Protein AF-A0A2S9FS18-F1 (afdb_monomer_lite)

pLDDT: mean 95.85, std 4.51, range [68.5, 98.56]

Secondary structure (DSSP, 8-state):
-TTT-HHHHHHHHHH-----HHHHHHTTSSS----TT-HHHHHHHHHHHHHTS-HHHHHHHHHHHHHTTTS-HHHHHHHHHHHHHHHTTGGG-

Radius of gyration: 17.66 Å; chains: 1; bounding box: 47×23×43 Å

Sequence (93 aa):
PRLIGHSRAMDLILTGRAVEADEAYAIGLANRVVPSGEARQRRQLGCQFLGALPQQCLRSDRMSVLNQWGAAEAEAMDVEFGSLSRVAAESLE

Structure (mmCIF, N/CA/C/O backbone):
data_AF-A0A2S9FS18-F1
#
_entry.id   AF-A0A2S9FS18-F1
#
loop_
_atom_site.group_PDB
_atom_site.id
_atom_site.type_symbol
_atom_site.label_atom_id
_atom_site.label_alt_id
_atom_site.label_comp_id
_atom_site.label_asym_id
_atom_site.label_entity_id
_atom_site.label_seq_id
_atom_site.pdbx_PDB_ins_code
_atom_site.Cartn_x
_atom_site.Cartn_y
_atom_site.Cartn_z
_atom_site.occupancy
_atom_site.B_iso_or_equiv
_atom_site.auth_seq_id
_atom_site.auth_comp_id
_atom_site.auth_asym_id
_atom_site.auth_atom_id
_atom_site.pdbx_PDB_model_num
ATOM 1 N N . PRO A 1 1 ? -7.528 5.792 -5.616 1.00 88.50 1 PRO A N 1
ATOM 2 C CA . PRO A 1 1 ? -7.953 4.699 -6.534 1.00 88.50 1 PRO A CA 1
ATOM 3 C C . PRO A 1 1 ? -7.022 3.479 -6.560 1.00 88.50 1 PRO A C 1
ATOM 5 O O . PRO A 1 1 ? -7.510 2.372 -6.403 1.00 88.50 1 PRO A O 1
ATOM 8 N N . ARG A 1 2 ? -5.703 3.652 -6.739 1.00 96.75 2 ARG A N 1
ATOM 9 C CA . ARG A 1 2 ? -4.767 2.520 -6.922 1.00 96.75 2 ARG A CA 1
ATOM 10 C C . ARG A 1 2 ? -4.665 1.558 -5.724 1.00 96.75 2 ARG A C 1
ATOM 12 O O . ARG A 1 2 ? -4.333 0.403 -5.922 1.00 96.75 2 ARG A O 1
ATOM 19 N N . LEU A 1 3 ? -4.982 2.016 -4.509 1.00 96.81 3 LEU A N 1
ATOM 20 C CA . LEU A 1 3 ? -4.932 1.186 -3.295 1.00 96.81 3 LEU A CA 1
ATOM 21 C C . LEU A 1 3 ? -6.199 0.348 -3.067 1.00 96.81 3 LEU A C 1
ATOM 23 O O . LEU A 1 3 ? -6.102 -0.827 -2.748 1.00 96.81 3 LEU A O 1
ATOM 27 N N . ILE A 1 4 ? -7.382 0.945 -3.233 1.00 97.81 4 ILE A N 1
ATOM 28 C CA . ILE A 1 4 ? -8.674 0.333 -2.854 1.00 97.81 4 ILE A CA 1
ATOM 29 C C . ILE A 1 4 ? -9.612 0.098 -4.051 1.00 97.81 4 ILE A C 1
ATOM 31 O O . ILE A 1 4 ? -10.797 -0.188 -3.883 1.00 97.81 4 ILE A O 1
ATOM 35 N N . GLY A 1 5 ? -9.096 0.259 -5.272 1.00 98.06 5 GLY A N 1
ATOM 36 C CA . GLY A 1 5 ? -9.870 0.239 -6.513 1.00 98.06 5 GLY A CA 1
ATOM 37 C C . GLY A 1 5 ? -10.583 1.563 -6.815 1.00 98.06 5 GLY A C 1
ATOM 38 O O . GLY A 1 5 ? -10.743 2.436 -5.959 1.00 98.06 5 GLY A O 1
ATOM 39 N N . HIS A 1 6 ? -11.001 1.737 -8.073 1.00 98.25 6 HIS A N 1
ATOM 40 C CA . HIS A 1 6 ? -11.654 2.968 -8.529 1.00 98.25 6 HIS A CA 1
ATOM 41 C C . HIS A 1 6 ? -13.045 3.161 -7.907 1.00 98.25 6 HIS A C 1
ATOM 43 O O . HIS A 1 6 ? -13.347 4.253 -7.445 1.00 98.25 6 HIS A O 1
ATOM 49 N N . SER A 1 7 ? -13.851 2.096 -7.828 1.00 98.38 7 SER A N 1
ATOM 50 C CA . SER A 1 7 ? -15.223 2.145 -7.298 1.00 98.38 7 SER A CA 1
ATOM 51 C C . SER A 1 7 ? -15.279 2.642 -5.848 1.00 98.38 7 SER A C 1
ATOM 53 O O . SER A 1 7 ? -15.897 3.669 -5.582 1.00 98.38 7 SER A O 1
ATOM 55 N N . ARG A 1 8 ? -14.569 1.981 -4.924 1.00 98.19 8 ARG A N 1
ATOM 56 C CA . ARG A 1 8 ? -14.546 2.385 -3.507 1.00 98.19 8 ARG A CA 1
ATOM 57 C C . ARG A 1 8 ? -13.910 3.756 -3.311 1.00 98.19 8 ARG A C 1
ATOM 59 O O . ARG A 1 8 ? -14.383 4.542 -2.504 1.00 98.19 8 ARG A O 1
ATOM 66 N N . ALA A 1 9 ? -12.858 4.072 -4.070 1.00 98.25 9 ALA A N 1
ATOM 67 C CA . ALA A 1 9 ? -12.270 5.406 -4.018 1.00 98.25 9 ALA A CA 1
ATOM 68 C C . ALA A 1 9 ? -13.270 6.493 -4.436 1.00 98.25 9 ALA A C 1
ATOM 70 O O . ALA A 1 9 ? -13.291 7.548 -3.814 1.00 98.25 9 ALA A O 1
ATOM 71 N N . MET A 1 10 ? -14.091 6.241 -5.458 1.00 98.50 10 MET A N 1
ATOM 72 C CA . MET A 1 10 ? -15.099 7.194 -5.918 1.00 98.50 10 MET A CA 1
ATOM 73 C C . MET A 1 10 ? -16.195 7.414 -4.868 1.00 98.50 10 MET A C 1
ATOM 75 O O . MET A 1 10 ? -16.536 8.562 -4.604 1.00 98.50 10 MET A O 1
ATOM 79 N N . ASP A 1 11 ? -16.684 6.346 -4.227 1.00 98.38 11 ASP A N 1
ATOM 80 C CA . ASP A 1 11 ? -17.642 6.439 -3.112 1.00 98.38 11 ASP A CA 1
ATOM 81 C C . ASP A 1 11 ? -17.128 7.374 -2.005 1.00 98.38 11 ASP A C 1
ATOM 83 O O . ASP A 1 11 ? -17.781 8.359 -1.660 1.00 98.38 11 ASP A O 1
ATOM 87 N N . LEU A 1 12 ? -15.908 7.136 -1.513 1.00 98.12 12 LEU A N 1
ATOM 88 C CA . LEU A 1 12 ? -15.323 7.950 -0.443 1.00 98.12 12 LEU A CA 1
ATOM 89 C C . LEU A 1 12 ? -15.067 9.405 -0.861 1.00 98.12 12 LEU A C 1
ATOM 91 O O . LEU A 1 12 ? -15.324 10.317 -0.079 1.00 98.12 12 LEU A O 1
ATOM 95 N N . ILE A 1 13 ? -14.575 9.637 -2.084 1.00 98.31 13 ILE A N 1
ATOM 96 C CA . ILE A 1 13 ? -14.271 10.988 -2.585 1.00 98.31 13 ILE A CA 1
ATOM 97 C C . ILE A 1 13 ? -15.548 11.815 -2.764 1.00 98.31 13 ILE A C 1
ATOM 99 O O . ILE A 1 13 ? -15.559 12.991 -2.411 1.00 98.31 13 ILE A O 1
ATOM 103 N N . LEU A 1 14 ? -16.606 11.223 -3.325 1.00 98.56 14 LEU A N 1
ATOM 104 C CA . LEU A 1 14 ? -17.834 11.952 -3.644 1.00 98.56 14 LEU A CA 1
ATOM 105 C C . LEU A 1 14 ? -18.726 12.172 -2.420 1.00 98.56 14 LEU A C 1
ATOM 107 O O . LEU A 1 14 ? -19.380 13.208 -2.333 1.00 98.56 14 LEU A O 1
ATOM 111 N N . THR A 1 15 ? -18.772 11.214 -1.491 1.00 98.38 15 THR A N 1
ATOM 112 C CA . THR A 1 15 ? -19.656 11.302 -0.317 1.00 98.38 15 THR A CA 1
ATOM 113 C C . THR A 1 15 ? -18.994 11.971 0.884 1.00 98.38 15 THR A C 1
ATOM 115 O O . THR A 1 15 ? -19.697 12.521 1.729 1.00 98.38 15 THR A O 1
ATOM 118 N N . GLY A 1 16 ? -17.661 11.911 0.997 1.00 97.81 16 GLY A N 1
ATOM 119 C CA . GLY A 1 16 ? -16.932 12.401 2.170 1.00 97.81 16 GLY A CA 1
ATOM 120 C C . GLY A 1 16 ? -17.310 11.690 3.475 1.00 97.81 16 GLY A C 1
ATOM 121 O O . GLY A 1 16 ? -17.064 12.230 4.554 1.00 97.81 16 GLY A O 1
ATOM 122 N N . ARG A 1 17 ? -17.943 10.512 3.399 1.00 98.38 17 ARG A N 1
ATOM 123 C CA . ARG A 1 17 ? -18.406 9.782 4.583 1.00 98.38 17 ARG A CA 1
ATOM 124 C C . ARG A 1 17 ? -17.239 9.322 5.456 1.00 98.38 17 ARG A C 1
ATOM 126 O O . ARG A 1 17 ? -16.141 9.054 4.966 1.00 98.38 17 ARG A O 1
ATOM 133 N N . ALA A 1 18 ? -17.511 9.161 6.747 1.00 98.19 18 ALA A N 1
ATOM 134 C CA . ALA A 1 18 ? -16.583 8.495 7.650 1.00 98.19 18 ALA A CA 1
ATOM 135 C C . ALA A 1 18 ? -16.412 7.014 7.264 1.00 98.19 18 ALA A C 1
ATOM 137 O O . ALA A 1 18 ? -17.336 6.375 6.748 1.00 98.19 18 ALA A O 1
ATOM 138 N N . VAL A 1 19 ? -15.214 6.489 7.522 1.00 98.12 19 VAL A N 1
ATOM 139 C CA . VAL A 1 19 ? -14.856 5.079 7.343 1.00 98.12 19 VAL A CA 1
ATOM 140 C C . VAL A 1 19 ? -14.267 4.600 8.658 1.00 98.12 19 VAL A C 1
ATOM 142 O O . VAL A 1 19 ? -13.227 5.100 9.093 1.00 98.12 19 VAL A O 1
ATOM 145 N N . GLU A 1 20 ? -14.940 3.644 9.282 1.00 98.06 20 GLU A N 1
ATOM 146 C CA . GLU A 1 20 ? -14.499 3.051 10.541 1.00 98.06 20 GLU A CA 1
ATOM 147 C C . GLU A 1 20 ? -13.349 2.056 10.317 1.00 98.06 20 GLU A C 1
ATOM 149 O O . GLU A 1 20 ? -13.049 1.640 9.194 1.00 98.06 20 GLU A O 1
ATOM 154 N N . ALA A 1 21 ? -12.641 1.703 11.392 1.00 98.06 21 ALA A N 1
ATOM 155 C CA . ALA A 1 21 ? -11.397 0.933 11.302 1.00 98.06 21 ALA A CA 1
ATOM 156 C C . ALA A 1 21 ? -11.576 -0.476 10.702 1.00 98.06 21 ALA A C 1
ATOM 158 O O . ALA A 1 21 ? -10.689 -0.967 10.000 1.00 98.06 21 ALA A O 1
ATOM 159 N N . ASP A 1 22 ? -12.705 -1.122 10.979 1.00 98.12 22 ASP A N 1
ATOM 160 C CA . ASP A 1 22 ? -13.073 -2.439 10.461 1.00 98.12 22 ASP A CA 1
ATOM 161 C C . ASP A 1 22 ? -13.319 -2.405 8.948 1.00 98.12 22 ASP A C 1
ATOM 163 O O . ASP A 1 22 ? -12.735 -3.206 8.212 1.00 98.12 22 ASP A O 1
ATOM 167 N N . GLU A 1 23 ? -14.095 -1.431 8.468 1.00 98.25 23 GLU A N 1
ATOM 168 C CA . GLU A 1 23 ? -14.300 -1.204 7.042 1.00 98.25 23 GLU A CA 1
ATOM 169 C C . GLU A 1 23 ? -12.977 -0.846 6.361 1.00 98.25 23 GLU A C 1
ATOM 171 O O . GLU A 1 23 ? -12.629 -1.446 5.343 1.00 98.25 23 GLU A O 1
ATOM 176 N N . ALA A 1 24 ? -12.207 0.085 6.935 1.00 98.44 24 ALA A N 1
ATOM 177 C CA . ALA A 1 24 ? -10.921 0.502 6.388 1.00 98.44 24 ALA A CA 1
ATOM 178 C C . ALA A 1 24 ? -9.983 -0.696 6.182 1.00 98.44 24 ALA A C 1
ATOM 180 O O . ALA A 1 24 ? -9.292 -0.776 5.164 1.00 98.44 24 ALA A O 1
ATOM 181 N N . TYR A 1 25 ? -9.976 -1.650 7.112 1.00 98.38 25 TYR A N 1
ATOM 182 C CA . TYR A 1 25 ? -9.216 -2.887 6.970 1.00 98.38 25 TYR A CA 1
ATOM 183 C C . TYR A 1 25 ? -9.800 -3.818 5.906 1.00 98.38 25 TYR A C 1
ATOM 185 O O . TYR A 1 25 ? -9.066 -4.280 5.031 1.00 98.38 25 TYR A O 1
ATOM 193 N N . ALA A 1 26 ? -11.117 -4.036 5.918 1.00 98.19 26 ALA A N 1
ATOM 194 C CA . ALA A 1 26 ? -11.802 -4.905 4.963 1.00 98.19 26 ALA A CA 1
ATOM 195 C C . ALA A 1 26 ? -11.630 -4.449 3.503 1.00 98.19 26 ALA A C 1
ATOM 197 O O . ALA A 1 26 ? -11.566 -5.277 2.591 1.00 98.19 26 ALA A O 1
ATOM 198 N N . ILE A 1 27 ? -11.531 -3.137 3.263 1.00 98.12 27 ILE A N 1
ATOM 199 C CA . ILE A 1 27 ? -11.348 -2.586 1.915 1.00 98.12 27 ILE A CA 1
ATOM 200 C C . ILE A 1 27 ? -9.884 -2.397 1.502 1.00 98.12 27 ILE A C 1
ATOM 202 O O . ILE A 1 27 ? -9.641 -2.017 0.356 1.00 98.12 27 ILE A O 1
ATOM 206 N N . GLY A 1 28 ? -8.926 -2.642 2.403 1.00 97.94 28 GLY A N 1
ATOM 207 C CA . GLY A 1 28 ? -7.494 -2.442 2.159 1.00 97.94 28 GLY A CA 1
ATOM 208 C C . GLY A 1 28 ? -7.010 -0.992 2.291 1.00 97.94 28 GLY A C 1
ATOM 209 O O . GLY A 1 28 ? -5.899 -0.680 1.868 1.00 97.94 28 GLY A O 1
ATOM 210 N N . LEU A 1 29 ? -7.817 -0.100 2.875 1.00 98.12 29 LEU A N 1
ATOM 211 C CA . LEU A 1 29 ? -7.418 1.275 3.195 1.00 98.12 29 LEU A CA 1
ATOM 212 C C . LEU A 1 29 ? -6.442 1.315 4.382 1.00 98.12 29 LEU A C 1
ATOM 214 O O . LEU A 1 29 ? -5.490 2.092 4.374 1.00 98.12 29 LEU A O 1
ATOM 218 N N . ALA A 1 30 ? -6.653 0.454 5.379 1.00 98.06 30 ALA A N 1
ATOM 219 C CA . ALA A 1 30 ? -5.735 0.220 6.487 1.00 98.06 30 ALA A CA 1
ATOM 220 C C . ALA A 1 30 ? -5.156 -1.197 6.396 1.00 98.06 30 ALA A C 1
ATOM 222 O O . ALA A 1 30 ? -5.880 -2.161 6.177 1.00 98.06 30 ALA A O 1
ATOM 223 N N . ASN A 1 31 ? -3.848 -1.360 6.610 1.00 97.56 31 ASN A N 1
ATOM 224 C CA . ASN A 1 31 ? -3.223 -2.688 6.545 1.00 97.56 31 ASN A CA 1
ATOM 225 C C . ASN A 1 31 ? -3.375 -3.500 7.839 1.00 97.56 31 ASN A C 1
ATOM 227 O O . ASN A 1 31 ? -3.123 -4.704 7.829 1.00 97.56 31 ASN A O 1
ATOM 231 N N . ARG A 1 32 ? -3.695 -2.849 8.967 1.00 96.62 32 ARG A N 1
ATOM 232 C CA . ARG A 1 32 ? -3.850 -3.465 10.295 1.00 96.62 32 ARG A CA 1
ATOM 233 C C . ARG A 1 32 ? -4.791 -2.627 11.160 1.00 96.62 32 ARG A C 1
ATOM 235 O O . ARG A 1 32 ? -4.739 -1.402 11.091 1.00 96.62 32 ARG A O 1
ATOM 242 N N . VAL A 1 33 ? -5.544 -3.291 12.033 1.00 97.69 33 VAL A N 1
ATOM 243 C CA . VAL A 1 33 ? -6.319 -2.677 13.124 1.00 97.69 33 VAL A CA 1
ATOM 244 C C . VAL A 1 33 ? -5.727 -3.144 14.447 1.00 97.69 33 VAL A C 1
ATOM 246 O O . VAL A 1 33 ? -5.330 -4.302 14.578 1.00 97.69 33 VAL A O 1
ATOM 249 N N . VAL A 1 34 ? -5.621 -2.237 15.413 1.00 97.88 34 VAL A N 1
ATOM 250 C CA . VAL A 1 34 ? -5.124 -2.522 16.764 1.00 97.88 34 VAL A CA 1
ATOM 251 C C . VAL A 1 34 ? -6.007 -1.827 17.800 1.00 97.88 34 VAL A C 1
ATOM 253 O O . VAL A 1 34 ? -6.690 -0.864 17.440 1.00 97.88 34 VAL A O 1
ATOM 256 N N . PRO A 1 35 ? -5.991 -2.272 19.070 1.00 97.69 35 PRO A N 1
ATOM 257 C CA . PRO A 1 35 ? -6.668 -1.568 20.152 1.00 97.69 35 PRO A CA 1
ATOM 258 C C . PRO A 1 35 ? -6.249 -0.097 20.259 1.00 97.69 35 PRO A C 1
ATOM 260 O O . PRO A 1 35 ? -5.137 0.299 19.885 1.00 97.69 35 PRO A O 1
ATOM 263 N N . SER A 1 36 ? -7.150 0.724 20.801 1.00 97.31 36 SER A N 1
ATOM 264 C CA . SER A 1 36 ? -6.872 2.142 21.037 1.00 97.31 36 SER A CA 1
ATOM 265 C C . SER A 1 36 ? -5.656 2.311 21.956 1.00 97.31 36 SER A C 1
ATOM 267 O O . SER A 1 36 ? -5.508 1.600 22.946 1.00 97.31 36 SER A O 1
ATOM 269 N N . GLY A 1 37 ? -4.765 3.242 21.609 1.00 97.94 37 GLY A N 1
ATOM 270 C CA . GLY A 1 37 ? -3.502 3.480 22.320 1.00 97.94 37 GLY A CA 1
ATOM 271 C C . GLY A 1 37 ? -2.302 2.664 21.815 1.00 97.94 37 GLY A C 1
ATOM 272 O O . GLY A 1 37 ? -1.163 3.083 22.017 1.00 97.94 37 GLY A O 1
ATOM 273 N N . GLU A 1 38 ? -2.508 1.574 21.070 1.00 98.12 38 GLU A N 1
ATOM 274 C CA . GLU A 1 38 ? -1.408 0.690 20.638 1.00 98.12 38 GLU A CA 1
ATOM 275 C C . GLU A 1 38 ? -0.825 1.023 19.254 1.00 98.12 38 GLU A C 1
ATOM 277 O O . GLU A 1 38 ? 0.228 0.504 18.868 1.00 98.12 38 GLU A O 1
ATOM 282 N N . ALA A 1 39 ? -1.462 1.922 18.496 1.00 97.56 39 ALA A N 1
ATOM 283 C CA . ALA A 1 39 ? -1.077 2.246 17.117 1.00 97.56 39 ALA A CA 1
ATOM 284 C C . ALA A 1 39 ? 0.407 2.632 16.979 1.00 97.56 39 ALA A C 1
ATOM 286 O O . ALA A 1 39 ? 1.107 2.150 16.083 1.00 97.56 39 ALA A O 1
ATOM 287 N N . ARG A 1 40 ? 0.925 3.453 17.902 1.00 97.69 40 ARG A N 1
ATOM 288 C CA . ARG A 1 40 ? 2.329 3.888 17.885 1.00 97.69 40 ARG A CA 1
ATOM 289 C C . ARG A 1 40 ? 3.292 2.727 18.118 1.00 97.69 40 ARG A C 1
ATOM 291 O O . ARG A 1 40 ? 4.308 2.648 17.426 1.00 97.69 40 ARG A O 1
ATOM 298 N N . GLN A 1 41 ? 2.986 1.856 19.075 1.00 97.88 41 GLN A N 1
ATOM 299 C CA . GLN A 1 41 ? 3.820 0.702 19.402 1.00 97.88 41 GLN A CA 1
ATOM 300 C C . GLN A 1 41 ? 3.843 -0.285 18.234 1.00 97.88 41 GLN A C 1
ATOM 302 O O . GLN A 1 41 ? 4.919 -0.677 17.782 1.00 97.88 41 GLN A O 1
ATOM 307 N N . ARG A 1 42 ? 2.672 -0.615 17.673 1.00 97.00 42 ARG A N 1
ATOM 308 C CA . ARG A 1 42 ? 2.572 -1.496 16.504 1.00 97.00 42 ARG A CA 1
ATOM 309 C C . ARG A 1 42 ? 3.343 -0.945 15.306 1.00 97.00 42 ARG A C 1
ATOM 311 O O . ARG A 1 42 ? 4.058 -1.702 14.651 1.00 97.00 42 ARG A O 1
ATOM 318 N N . ARG A 1 43 ? 3.231 0.362 15.033 1.00 96.44 43 ARG A N 1
ATOM 319 C CA . ARG A 1 43 ? 4.008 1.035 13.980 1.00 96.44 43 ARG A CA 1
ATOM 320 C C . ARG A 1 43 ? 5.509 0.897 14.231 1.00 96.44 43 ARG A C 1
ATOM 322 O O . ARG A 1 43 ? 6.239 0.557 13.308 1.00 96.44 43 ARG A O 1
ATOM 329 N N . GLN A 1 44 ? 5.966 1.139 15.461 1.00 97.94 44 GLN A N 1
ATOM 330 C CA . GLN A 1 44 ? 7.387 1.068 15.803 1.00 97.94 44 GLN A CA 1
ATOM 331 C C . GLN A 1 44 ? 7.965 -0.332 15.572 1.00 97.94 44 GLN A C 1
ATOM 333 O O . GLN A 1 44 ? 9.028 -0.443 14.969 1.00 97.94 44 GLN A O 1
ATOM 338 N N . LEU A 1 45 ? 7.240 -1.380 15.976 1.00 96.62 45 LEU A N 1
ATOM 339 C CA . LEU A 1 45 ? 7.623 -2.771 15.715 1.00 96.62 45 LEU A CA 1
ATOM 340 C C . LEU A 1 45 ? 7.733 -3.054 14.211 1.00 96.62 45 LEU A C 1
ATOM 342 O O . LEU A 1 45 ? 8.696 -3.669 13.765 1.00 96.62 45 LEU A O 1
ATOM 346 N N . GLY A 1 46 ? 6.781 -2.558 13.413 1.00 96.25 46 GLY A N 1
ATOM 347 C CA . GLY A 1 46 ? 6.838 -2.672 11.954 1.00 96.25 46 GLY A CA 1
ATOM 348 C C . GLY A 1 46 ? 8.052 -1.960 11.351 1.00 96.25 46 GLY A C 1
ATOM 349 O O . GLY A 1 46 ? 8.737 -2.528 10.507 1.00 96.25 46 GLY A O 1
ATOM 350 N N . CYS A 1 47 ? 8.364 -0.745 11.810 1.00 96.62 47 CYS A N 1
ATOM 351 C CA . CYS A 1 47 ? 9.550 -0.012 11.363 1.00 96.62 47 CYS A CA 1
ATOM 352 C C . CYS A 1 47 ? 10.853 -0.723 11.748 1.00 96.62 47 CYS A C 1
ATOM 354 O O . CYS A 1 47 ? 11.773 -0.755 10.941 1.00 96.62 47 CYS A O 1
ATOM 356 N N . GLN A 1 48 ? 10.933 -1.294 12.953 1.00 97.75 48 GLN A N 1
ATOM 357 C CA . GLN A 1 48 ? 12.095 -2.073 13.392 1.00 97.75 48 GLN A CA 1
ATOM 358 C C . GLN A 1 48 ? 12.286 -3.316 12.529 1.00 97.75 48 GLN A C 1
ATOM 360 O O . GLN A 1 48 ? 13.394 -3.571 12.073 1.00 97.75 48 GLN A O 1
ATOM 365 N N . PHE A 1 49 ? 11.201 -4.042 12.250 1.00 97.62 49 PHE A N 1
ATOM 366 C CA . PHE A 1 49 ? 11.237 -5.197 11.363 1.00 97.62 49 PHE A CA 1
ATOM 367 C C . PHE A 1 49 ? 11.725 -4.817 9.959 1.00 97.62 49 PHE A C 1
ATOM 369 O O . PHE A 1 49 ? 12.696 -5.389 9.481 1.00 97.62 49 PHE A O 1
ATOM 376 N N . LEU A 1 50 ? 11.113 -3.808 9.324 1.00 97.69 50 LEU A N 1
ATOM 377 C CA . LEU A 1 50 ? 11.526 -3.361 7.987 1.00 97.69 50 LEU A CA 1
ATOM 378 C C . LEU A 1 50 ? 12.950 -2.788 7.967 1.00 97.69 50 LEU A C 1
ATOM 380 O O . LEU A 1 50 ? 13.638 -2.908 6.959 1.00 97.69 50 LEU A O 1
ATOM 384 N N . GLY A 1 51 ? 13.394 -2.162 9.059 1.00 97.38 51 GLY A N 1
ATOM 385 C CA . GLY A 1 51 ? 14.748 -1.625 9.199 1.00 97.38 51 GLY A CA 1
ATOM 386 C C . GLY A 1 51 ? 15.831 -2.693 9.368 1.00 97.38 51 GLY A C 1
ATOM 387 O O . GLY A 1 51 ? 16.993 -2.396 9.123 1.00 97.38 51 GLY A O 1
ATOM 388 N N . ALA A 1 52 ? 15.459 -3.913 9.765 1.00 97.06 52 ALA A N 1
ATOM 389 C CA . ALA A 1 52 ? 16.374 -5.044 9.916 1.00 97.06 52 ALA A CA 1
ATOM 390 C C . ALA A 1 52 ? 16.535 -5.882 8.632 1.00 97.06 52 ALA A C 1
ATOM 392 O O . ALA A 1 52 ? 17.356 -6.792 8.599 1.00 97.06 52 ALA A O 1
ATOM 393 N N . LEU A 1 53 ? 15.743 -5.608 7.590 1.00 96.69 53 LEU A N 1
ATOM 394 C CA . LEU A 1 53 ? 15.848 -6.282 6.293 1.00 96.69 53 LEU A CA 1
ATOM 395 C C . LEU A 1 53 ? 16.974 -5.669 5.438 1.00 96.69 53 LEU A C 1
ATOM 397 O O . LEU A 1 53 ? 17.300 -4.496 5.655 1.00 96.69 53 LEU A O 1
ATOM 401 N N . PRO A 1 54 ? 17.505 -6.401 4.434 1.00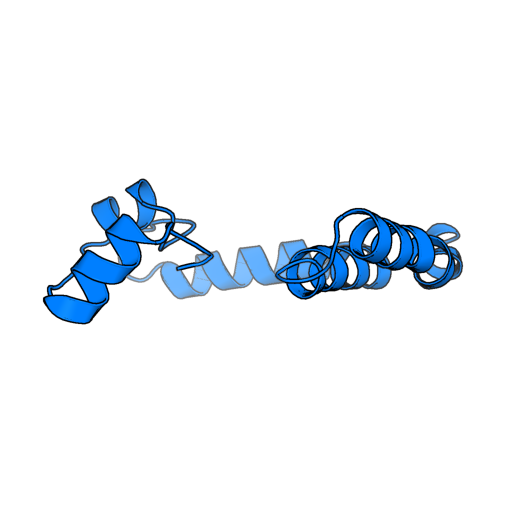 96.62 54 PRO A N 1
ATOM 402 C CA . PRO A 1 54 ? 18.406 -5.843 3.424 1.00 96.62 54 PRO A CA 1
ATOM 403 C C . PRO A 1 54 ? 17.768 -4.606 2.781 1.00 96.62 54 PRO A C 1
ATOM 405 O O . PRO A 1 54 ? 16.693 -4.664 2.170 1.00 96.62 54 PRO A O 1
ATOM 408 N N . GLN A 1 55 ? 18.366 -3.447 3.044 1.00 96.06 55 GLN A N 1
ATOM 409 C CA . GLN A 1 55 ? 17.750 -2.153 2.788 1.00 96.06 55 GLN A CA 1
ATOM 410 C C . GLN A 1 55 ? 17.732 -1.819 1.305 1.00 96.06 55 GLN A C 1
ATOM 412 O O . GLN A 1 55 ? 16.772 -1.205 0.837 1.00 96.06 55 GLN A O 1
ATOM 417 N N . GLN A 1 56 ? 18.770 -2.190 0.567 1.00 95.75 56 GLN A N 1
ATOM 418 C CA . GLN A 1 56 ? 18.876 -1.908 -0.853 1.00 95.75 56 GLN A CA 1
ATOM 419 C C . GLN A 1 56 ? 17.875 -2.749 -1.648 1.00 95.75 56 GLN A C 1
ATOM 421 O O . GLN A 1 56 ? 17.184 -2.205 -2.515 1.00 95.75 56 GLN A O 1
ATOM 426 N N . CYS A 1 57 ? 17.728 -4.027 -1.297 1.00 95.81 57 CYS A N 1
ATOM 427 C CA . CYS A 1 57 ? 16.715 -4.924 -1.841 1.00 95.81 57 CYS A CA 1
ATOM 428 C C . CYS A 1 57 ? 15.300 -4.398 -1.566 1.00 95.81 57 CYS A C 1
ATOM 430 O O . CYS A 1 57 ? 14.577 -4.035 -2.495 1.00 95.81 57 CYS A O 1
ATOM 432 N N . LEU A 1 58 ? 14.959 -4.183 -0.289 1.00 97.06 58 LEU A N 1
ATOM 433 C CA . LEU A 1 58 ? 13.642 -3.686 0.122 1.00 97.06 58 LEU A CA 1
ATOM 434 C C . LEU A 1 58 ? 13.255 -2.372 -0.570 1.00 97.06 58 LEU A C 1
ATOM 436 O O . LEU A 1 58 ? 12.102 -2.172 -0.963 1.00 97.06 58 LEU A O 1
ATOM 440 N N . ARG A 1 59 ? 14.203 -1.436 -0.697 1.00 96.62 59 ARG A N 1
ATOM 441 C CA . ARG A 1 59 ? 13.955 -0.139 -1.342 1.00 96.62 59 ARG A CA 1
ATOM 442 C C . ARG A 1 59 ? 13.800 -0.280 -2.850 1.00 96.62 59 ARG A C 1
ATOM 444 O O . ARG A 1 59 ? 12.938 0.401 -3.405 1.00 96.62 59 ARG A O 1
ATOM 451 N N . SER A 1 60 ? 14.598 -1.130 -3.492 1.00 96.56 60 SER A N 1
ATOM 452 C CA . SER A 1 60 ? 14.531 -1.346 -4.940 1.00 96.56 60 SER A CA 1
ATOM 453 C C . SER A 1 60 ? 13.191 -1.957 -5.342 1.00 96.56 60 SER A C 1
ATOM 455 O O . SER A 1 60 ? 12.507 -1.391 -6.197 1.00 96.56 60 SER A O 1
ATOM 457 N N . ASP A 1 61 ? 12.749 -2.998 -4.635 1.00 96.75 61 ASP A N 1
ATOM 458 C CA . ASP A 1 61 ? 11.452 -3.643 -4.869 1.00 96.75 61 ASP A CA 1
ATOM 459 C C . ASP A 1 61 ? 10.300 -2.6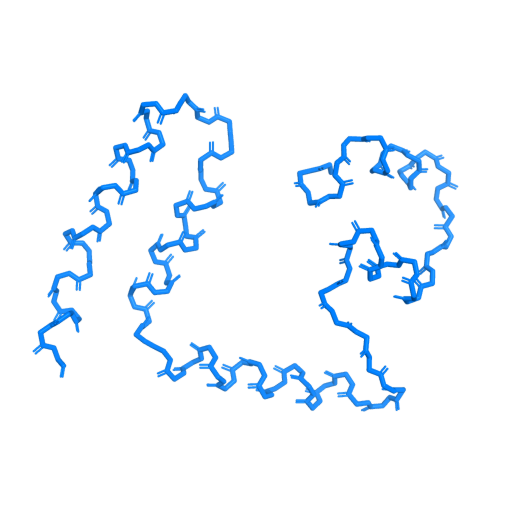60 -4.660 1.00 96.75 61 ASP A C 1
ATOM 461 O O . ASP A 1 61 ? 9.417 -2.508 -5.508 1.00 96.75 61 ASP A O 1
ATOM 465 N N . ARG A 1 62 ? 10.339 -1.902 -3.554 1.00 97.44 62 ARG A N 1
ATOM 466 C CA . ARG A 1 62 ? 9.330 -0.875 -3.271 1.00 97.44 62 ARG A CA 1
ATOM 467 C C . ARG A 1 62 ? 9.251 0.157 -4.395 1.00 97.44 62 ARG A C 1
ATOM 469 O O . ARG A 1 62 ? 8.152 0.568 -4.763 1.00 97.44 62 ARG A O 1
ATOM 476 N N . MET A 1 63 ? 10.390 0.616 -4.910 1.00 96.94 63 MET A N 1
ATOM 477 C CA . MET A 1 63 ? 10.405 1.589 -6.001 1.00 96.94 63 MET A CA 1
ATOM 478 C C . MET A 1 63 ? 9.880 0.991 -7.307 1.00 96.94 63 MET A C 1
ATOM 480 O O . MET A 1 63 ? 9.121 1.673 -7.990 1.00 96.94 63 MET A O 1
ATOM 484 N N . SER A 1 64 ? 10.200 -0.269 -7.616 1.00 97.00 64 SER A N 1
ATOM 485 C CA . SER A 1 64 ? 9.650 -0.985 -8.776 1.00 97.00 64 SER A CA 1
ATOM 486 C C . SER A 1 64 ? 8.114 -1.036 -8.731 1.00 97.00 64 SER A C 1
ATOM 488 O O . SER A 1 64 ? 7.438 -0.535 -9.632 1.00 97.00 64 SER A O 1
ATOM 490 N N . VAL A 1 65 ? 7.546 -1.495 -7.607 1.00 96.75 65 VAL A N 1
ATOM 491 C CA . VAL A 1 65 ? 6.087 -1.623 -7.406 1.00 96.75 65 VAL A CA 1
ATOM 492 C C . VAL A 1 65 ? 5.353 -0.277 -7.474 1.00 96.75 65 VAL A C 1
ATOM 494 O O . VAL A 1 65 ? 4.193 -0.215 -7.893 1.00 96.75 65 VAL A O 1
ATOM 497 N N . LEU A 1 66 ? 6.000 0.815 -7.058 1.00 96.81 66 LEU A N 1
ATOM 498 C CA . LEU A 1 66 ? 5.421 2.157 -7.155 1.00 96.81 66 LEU A CA 1
ATOM 499 C C . LEU A 1 66 ? 5.504 2.721 -8.575 1.00 96.81 66 LEU A C 1
ATOM 501 O O . LEU A 1 66 ? 4.532 3.321 -9.038 1.00 96.81 66 LEU A O 1
ATOM 505 N N . ASN A 1 67 ? 6.637 2.525 -9.250 1.00 95.94 67 ASN A N 1
ATOM 506 C CA . ASN A 1 67 ? 6.914 3.125 -10.552 1.00 95.94 67 ASN A CA 1
ATOM 507 C C . ASN A 1 67 ? 6.218 2.404 -11.711 1.00 95.94 67 ASN A C 1
ATOM 509 O O . ASN A 1 67 ? 5.911 3.058 -12.702 1.00 95.94 67 ASN A O 1
ATOM 513 N N . GLN A 1 68 ? 5.912 1.106 -11.588 1.00 97.56 68 GLN A N 1
ATOM 514 C CA . GLN A 1 68 ? 5.201 0.368 -12.644 1.00 97.56 68 GLN A CA 1
ATOM 515 C C . GLN A 1 68 ? 3.819 0.956 -12.959 1.00 97.56 68 GLN A C 1
ATOM 517 O O . GLN A 1 68 ? 3.313 0.816 -14.069 1.00 97.56 68 GLN A O 1
ATOM 522 N N . TRP A 1 69 ? 3.196 1.651 -12.000 1.00 96.31 69 TRP A N 1
ATOM 523 C CA . TRP A 1 69 ? 1.853 2.181 -12.181 1.00 96.31 69 TRP A CA 1
ATOM 524 C C . TRP A 1 69 ? 1.787 3.252 -13.278 1.00 96.31 69 TRP A C 1
ATOM 526 O O . TRP A 1 69 ? 2.020 4.437 -13.021 1.00 96.31 69 TRP A O 1
ATOM 536 N N . GLY A 1 70 ? 1.310 2.852 -14.455 1.00 95.31 70 GLY A N 1
ATOM 537 C CA . GLY A 1 70 ? 1.178 3.713 -15.633 1.00 95.31 70 GLY A CA 1
ATOM 538 C C . GLY A 1 70 ? 2.257 3.486 -16.692 1.00 95.31 70 GLY A C 1
ATOM 539 O O . GLY A 1 70 ? 2.185 4.130 -17.734 1.00 95.31 70 GLY A O 1
ATOM 540 N N . ALA A 1 71 ? 3.208 2.583 -16.446 1.00 96.75 71 ALA A N 1
ATOM 541 C CA . ALA A 1 71 ? 4.141 2.089 -17.452 1.00 96.75 71 ALA A CA 1
ATOM 542 C C . ALA A 1 71 ? 3.512 0.946 -18.264 1.00 96.75 71 ALA A C 1
ATOM 544 O O . ALA A 1 71 ? 2.579 0.278 -17.802 1.00 96.75 71 ALA A O 1
ATOM 545 N N . ALA A 1 72 ? 4.037 0.705 -19.466 1.00 98.06 72 ALA A N 1
ATOM 546 C CA . ALA A 1 72 ? 3.760 -0.545 -20.163 1.00 98.06 72 ALA A CA 1
ATOM 547 C C . ALA A 1 72 ? 4.417 -1.713 -19.410 1.00 98.06 72 ALA A C 1
ATOM 549 O O . ALA A 1 72 ? 5.463 -1.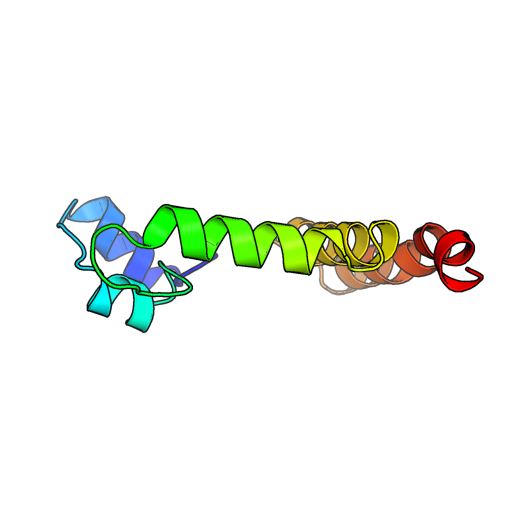547 -18.786 1.00 98.06 72 ALA A O 1
ATOM 550 N N . GLU A 1 73 ? 3.831 -2.908 -19.494 1.00 97.50 73 GLU A N 1
ATOM 551 C CA . GLU A 1 73 ? 4.330 -4.088 -18.772 1.00 97.50 73 GLU A CA 1
ATOM 552 C C . GLU A 1 73 ? 5.802 -4.389 -19.092 1.00 97.50 73 GLU A C 1
ATOM 554 O O . GLU A 1 73 ? 6.594 -4.606 -18.181 1.00 97.50 73 GLU A O 1
ATOM 559 N N . ALA A 1 74 ? 6.192 -4.312 -20.369 1.00 97.75 74 ALA A N 1
ATOM 560 C CA . ALA A 1 74 ? 7.579 -4.505 -20.796 1.00 97.75 74 ALA A CA 1
ATOM 561 C C . ALA A 1 74 ? 8.545 -3.503 -20.138 1.00 97.75 74 ALA A C 1
ATOM 563 O O . ALA A 1 74 ? 9.566 -3.899 -19.587 1.00 97.75 74 ALA A O 1
ATOM 564 N N . GLU A 1 75 ? 8.184 -2.218 -20.117 1.00 96.88 75 GLU A N 1
ATOM 565 C CA . GLU A 1 75 ? 8.996 -1.169 -19.488 1.00 96.88 75 GLU A CA 1
ATOM 566 C C . GLU A 1 75 ? 9.088 -1.357 -17.966 1.00 96.88 75 GLU A C 1
ATOM 568 O O . GLU A 1 75 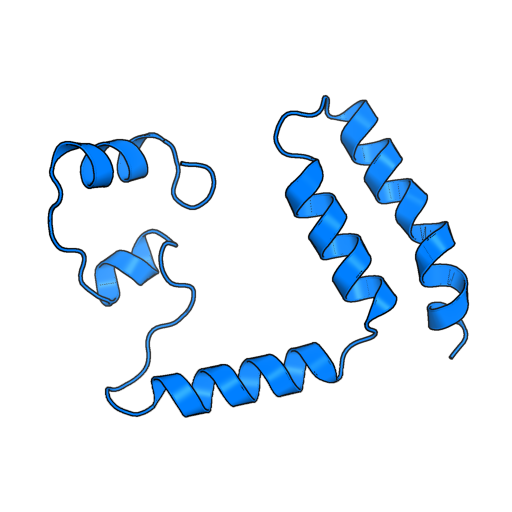? 10.139 -1.134 -17.365 1.00 96.88 75 GLU A O 1
ATOM 573 N N . ALA A 1 76 ? 7.994 -1.784 -17.328 1.00 97.38 76 ALA A N 1
ATOM 574 C CA . ALA A 1 76 ? 7.976 -2.084 -15.901 1.00 97.38 76 ALA A CA 1
ATOM 575 C C . ALA A 1 76 ? 8.898 -3.267 -15.557 1.00 97.38 76 ALA A C 1
ATOM 577 O O . ALA A 1 76 ? 9.652 -3.181 -14.586 1.00 97.38 76 ALA A O 1
ATOM 578 N N . MET A 1 77 ? 8.882 -4.327 -16.374 1.00 96.75 77 MET A N 1
ATOM 579 C CA . MET A 1 77 ? 9.778 -5.478 -16.224 1.00 96.75 77 MET A CA 1
ATOM 580 C C . MET A 1 77 ? 11.249 -5.084 -16.403 1.00 96.75 77 MET A C 1
ATOM 582 O O . MET A 1 77 ? 12.095 -5.527 -15.627 1.00 96.75 77 MET A O 1
ATOM 586 N N . ASP A 1 78 ? 11.566 -4.202 -17.354 1.00 95.81 78 ASP A N 1
ATOM 587 C CA . ASP A 1 78 ? 12.933 -3.696 -17.535 1.00 95.81 78 ASP A CA 1
ATOM 588 C C . ASP A 1 78 ? 13.426 -2.929 -16.293 1.00 95.81 78 ASP A C 1
ATOM 590 O O . ASP A 1 78 ? 14.564 -3.104 -15.839 1.00 95.81 78 ASP A O 1
ATOM 594 N N . VAL A 1 79 ? 12.562 -2.098 -15.695 1.00 93.75 79 VAL A N 1
ATOM 595 C CA . VAL A 1 79 ? 12.870 -1.363 -14.454 1.00 93.75 79 VAL A CA 1
ATOM 596 C C . VAL A 1 79 ? 13.072 -2.311 -13.271 1.00 93.75 79 VAL A C 1
ATOM 598 O O . VAL A 1 79 ? 13.988 -2.093 -12.465 1.00 93.75 79 VAL A O 1
ATOM 601 N N . GLU A 1 80 ? 12.235 -3.342 -13.155 1.00 95.38 80 GLU A N 1
ATOM 602 C CA . GLU A 1 80 ? 12.357 -4.378 -12.132 1.00 95.38 80 GLU A CA 1
ATOM 603 C C . GLU A 1 80 ? 13.691 -5.116 -12.276 1.00 95.38 80 GLU A C 1
ATOM 605 O O . GLU A 1 80 ? 14.486 -5.131 -11.333 1.00 95.38 80 GLU A O 1
ATOM 610 N N . PHE A 1 81 ? 13.993 -5.623 -13.474 1.00 94.56 81 PHE A N 1
ATOM 611 C CA . PHE A 1 81 ? 15.218 -6.366 -13.763 1.00 94.56 81 PHE A CA 1
ATOM 612 C C . PHE A 1 81 ? 16.483 -5.539 -13.497 1.00 94.56 81 PHE A C 1
ATOM 614 O O . PHE 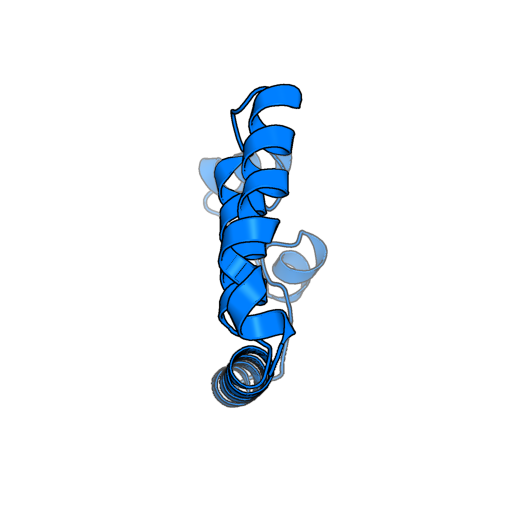A 1 81 ? 17.458 -6.038 -12.929 1.00 94.56 81 PHE A O 1
ATOM 621 N N . GLY A 1 82 ? 16.456 -4.239 -13.812 1.00 92.56 82 GLY A N 1
ATOM 622 C CA . GLY A 1 82 ? 17.548 -3.314 -13.505 1.00 92.56 82 GLY A CA 1
ATOM 623 C C . GLY A 1 82 ? 17.914 -3.253 -12.016 1.00 92.56 82 GLY A C 1
ATOM 624 O O . GLY A 1 82 ? 19.062 -2.955 -11.673 1.00 92.56 82 GLY A O 1
ATOM 625 N N . SER A 1 83 ? 16.984 -3.577 -11.113 1.00 92.25 83 SER A N 1
ATOM 626 C CA . SER A 1 83 ? 17.231 -3.595 -9.667 1.00 92.25 83 SER A CA 1
ATOM 627 C C . SER A 1 83 ? 18.255 -4.647 -9.238 1.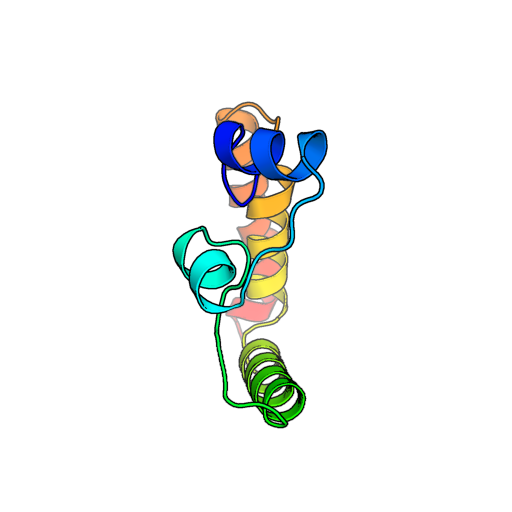00 92.25 83 SER A C 1
ATOM 629 O O . SER A 1 83 ? 18.958 -4.404 -8.260 1.00 92.25 83 SER A O 1
ATOM 631 N N . LEU A 1 84 ? 18.444 -5.732 -10.001 1.00 90.19 84 LEU A N 1
ATOM 632 C CA . LEU A 1 84 ? 19.471 -6.751 -9.728 1.00 90.19 84 LEU A CA 1
ATOM 633 C C . LEU A 1 84 ? 20.870 -6.134 -9.607 1.00 90.19 84 LEU A C 1
ATOM 635 O O . LEU A 1 84 ? 21.613 -6.419 -8.671 1.00 90.19 84 LEU A O 1
ATOM 639 N N . SER A 1 85 ? 21.204 -5.212 -10.512 1.00 90.81 85 SER A N 1
ATOM 640 C CA . SER A 1 85 ? 22.480 -4.488 -10.469 1.00 90.81 85 SER A CA 1
ATOM 641 C C . SER A 1 85 ? 22.620 -3.588 -9.234 1.00 90.81 85 SER A C 1
ATOM 643 O O . SER A 1 85 ? 23.723 -3.409 -8.723 1.00 90.81 85 SER A O 1
ATOM 645 N N . ARG A 1 86 ? 21.505 -3.046 -8.721 1.00 87.00 86 ARG A N 1
ATOM 646 C CA . ARG A 1 86 ? 21.488 -2.143 -7.559 1.00 87.00 86 ARG A CA 1
ATOM 647 C C . ARG A 1 86 ? 21.688 -2.885 -6.247 1.00 87.00 86 ARG A C 1
ATOM 649 O O . ARG A 1 86 ? 22.199 -2.278 -5.312 1.00 87.00 86 ARG A O 1
ATOM 656 N N . VAL A 1 87 ? 21.254 -4.144 -6.178 1.00 93.12 87 VAL A N 1
ATOM 657 C CA . VAL A 1 87 ? 21.282 -4.978 -4.963 1.00 93.12 87 VAL A CA 1
ATOM 658 C C . VAL A 1 87 ? 22.474 -5.932 -4.923 1.00 93.12 87 VAL A C 1
ATOM 660 O O . VAL A 1 87 ? 22.739 -6.527 -3.883 1.00 93.12 87 VAL A O 1
ATOM 663 N N . ALA A 1 88 ? 23.214 -6.066 -6.029 1.00 89.31 88 ALA A N 1
ATOM 664 C CA . ALA A 1 88 ? 24.313 -7.020 -6.163 1.00 89.31 88 ALA A CA 1
ATOM 665 C C . ALA A 1 88 ? 25.375 -6.891 -5.058 1.00 89.31 88 ALA A C 1
ATOM 667 O O . ALA A 1 88 ? 25.848 -7.903 -4.556 1.00 89.31 88 ALA A O 1
ATOM 668 N N . ALA A 1 89 ? 25.720 -5.664 -4.653 1.00 84.94 89 ALA A N 1
ATOM 669 C CA . ALA A 1 89 ? 26.692 -5.429 -3.583 1.00 84.94 89 ALA A CA 1
ATOM 670 C C . ALA A 1 89 ? 26.173 -5.869 -2.202 1.00 84.94 89 ALA A C 1
ATOM 672 O O . ALA A 1 89 ? 26.910 -6.497 -1.457 1.00 84.94 89 ALA A O 1
ATOM 673 N N . GLU A 1 90 ? 24.901 -5.594 -1.894 1.00 90.31 90 GLU A N 1
ATOM 674 C CA . GLU A 1 90 ? 24.260 -6.005 -0.633 1.00 90.31 90 GLU A CA 1
ATOM 675 C C . GLU A 1 90 ? 24.049 -7.525 -0.569 1.00 90.31 90 GLU A C 1
ATOM 677 O O . GLU A 1 90 ? 24.053 -8.110 0.502 1.00 90.31 90 GLU A O 1
ATOM 682 N N . SER A 1 91 ? 23.899 -8.191 -1.718 1.00 78.12 91 SER A N 1
ATOM 683 C CA . SER A 1 91 ? 23.668 -9.644 -1.781 1.00 78.12 91 SER A CA 1
ATOM 684 C C . SER A 1 91 ? 24.910 -10.485 -1.455 1.00 78.12 91 SER A C 1
ATOM 686 O O . SER A 1 91 ? 24.817 -11.709 -1.391 1.00 78.12 91 SER A O 1
ATOM 688 N N . LEU A 1 92 ? 26.074 -9.844 -1.324 1.00 82.75 92 LEU A N 1
ATOM 689 C CA . LEU A 1 92 ? 27.355 -10.480 -1.009 1.00 82.75 92 LEU A CA 1
ATOM 690 C C . LEU A 1 92 ? 27.755 -10.315 0.469 1.00 82.75 92 LEU A C 1
ATOM 692 O O . LEU A 1 92 ? 28.794 -10.849 0.862 1.00 82.75 92 LEU A O 1
ATOM 696 N N . GLU A 1 93 ? 26.962 -9.576 1.250 1.00 68.50 93 GLU A N 1
ATOM 697 C CA . GLU A 1 93 ? 27.113 -9.373 2.701 1.00 68.50 93 GLU A CA 1
ATOM 698 C C . GLU A 1 93 ? 26.296 -10.400 3.501 1.00 68.50 93 GLU A C 1
ATOM 700 O O . GLU A 1 93 ? 26.808 -10.850 4.553 1.00 68.50 93 GLU A O 1
#

Foldseek 3Di:
DVQQDPVVVCVCVVVVDDDDPVRCCVSRVDVDDDDPPCPVVVVVVVVVVQVPDLVLVSVQVVCLVVVCVPPDPVVSVVSSVVSCVRCVVVVVD